Protein AF-A0A6V7ILI4-F1 (afdb_monomer_lite)

Organism: NCBI:txid1563983

Radius of gyration: 23.64 Å; chains: 1; bounding box: 56×25×59 Å

Sequence (52 aa):
EDNQKAGSTANELGLSNVGGVFVVLMGGMGIACVIAVCEFVWKSRKVAFEER

pLDDT: mean 74.67, std 18.4, range [42.03, 96.06]

Secondary structure (DSSP, 8-state):
---SSSSSHHHHHHHHHHHHHHHHHHHHHHHHHHHHHHHHHHHHHHHHHHT-

Structure (mmCIF, N/CA/C/O backbone):
data_AF-A0A6V7ILI4-F1
#
_entry.id   AF-A0A6V7ILI4-F1
#
loop_
_atom_site.group_PDB
_atom_site.id
_atom_site.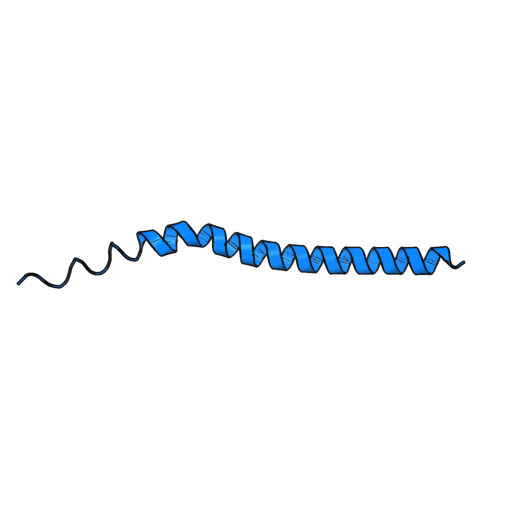type_symbol
_atom_site.label_atom_id
_atom_site.label_alt_id
_atom_site.label_comp_id
_atom_site.label_asym_id
_atom_site.label_entity_id
_atom_site.label_seq_id
_atom_site.pdbx_PDB_ins_code
_atom_site.Cartn_x
_atom_site.Cartn_y
_atom_site.Cartn_z
_atom_site.occupancy
_atom_site.B_iso_or_equiv
_atom_site.auth_seq_id
_atom_site.auth_comp_id
_atom_site.auth_asym_id
_atom_site.auth_atom_id
_atom_site.pdbx_PDB_model_num
ATOM 1 N N . GLU A 1 1 ? -34.510 -20.070 33.916 1.00 42.03 1 GLU A N 1
ATOM 2 C CA . GLU A 1 1 ? -34.177 -20.194 32.485 1.00 42.03 1 GLU A CA 1
ATOM 3 C C . GLU A 1 1 ? -33.148 -19.126 32.146 1.00 42.03 1 GLU A C 1
ATOM 5 O O . GLU A 1 1 ? -33.491 -17.999 31.826 1.00 42.03 1 GLU A O 1
ATOM 10 N N . ASP A 1 2 ? -31.880 -19.470 32.351 1.00 47.03 2 ASP A N 1
ATOM 11 C CA . ASP A 1 2 ? -30.700 -18.658 32.051 1.00 47.03 2 ASP A CA 1
ATOM 12 C C . ASP A 1 2 ? -29.875 -19.465 31.044 1.00 47.03 2 ASP A C 1
ATOM 14 O O . ASP A 1 2 ? -29.296 -20.473 31.443 1.00 47.03 2 ASP A O 1
ATOM 18 N N . ASN A 1 3 ? -29.929 -19.129 29.742 1.00 48.47 3 ASN A N 1
ATOM 19 C CA . ASN A 1 3 ? -28.912 -19.583 28.770 1.00 48.47 3 ASN A CA 1
ATOM 20 C C . ASN A 1 3 ? -28.967 -19.000 27.333 1.00 48.47 3 ASN A C 1
ATOM 22 O O . ASN A 1 3 ? -28.565 -19.690 26.403 1.00 48.47 3 ASN A O 1
ATOM 26 N N . GLN A 1 4 ? -29.467 -17.788 27.052 1.00 54.44 4 GLN A N 1
ATOM 27 C CA . GLN A 1 4 ? -29.458 -17.310 25.641 1.00 54.44 4 GLN A CA 1
ATOM 28 C C . GLN A 1 4 ? -29.00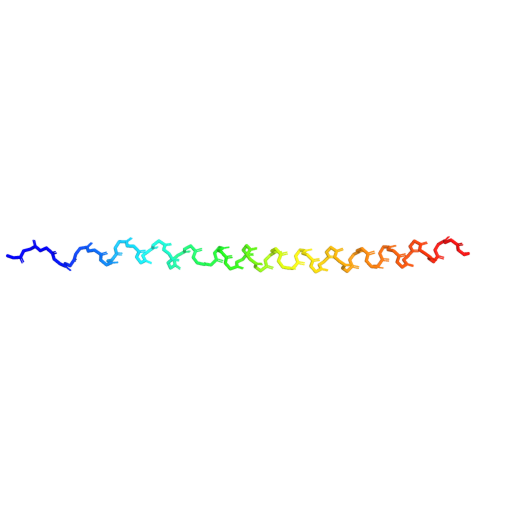2 -15.868 25.392 1.00 54.44 4 GLN A C 1
ATOM 30 O O . GLN A 1 4 ? -29.013 -15.419 24.251 1.00 54.44 4 GLN A O 1
ATOM 35 N N . LYS A 1 5 ? -28.502 -15.136 26.396 1.00 47.97 5 LYS A N 1
ATOM 36 C CA . LYS A 1 5 ? -28.070 -13.736 26.201 1.00 47.97 5 LYS A CA 1
ATOM 37 C C . LYS A 1 5 ? -26.636 -13.438 26.646 1.00 47.97 5 LYS A C 1
ATOM 39 O O . LYS A 1 5 ? -26.347 -12.331 27.075 1.00 47.97 5 LYS A O 1
ATOM 44 N N . ALA A 1 6 ? -25.738 -14.415 26.539 1.00 48.34 6 ALA A N 1
ATOM 45 C CA . ALA A 1 6 ? -24.307 -14.223 26.811 1.00 48.34 6 ALA A CA 1
ATOM 46 C C . ALA A 1 6 ? -23.403 -14.481 25.586 1.00 48.34 6 ALA A C 1
ATOM 48 O O . ALA A 1 6 ? -22.206 -14.225 25.647 1.00 48.34 6 ALA A O 1
ATOM 49 N N . GLY A 1 7 ? -23.963 -14.948 24.462 1.00 46.69 7 GLY A N 1
ATOM 50 C CA . GLY A 1 7 ? -23.190 -15.336 23.274 1.00 46.69 7 GLY A CA 1
ATOM 51 C C . GLY A 1 7 ? -22.951 -14.248 22.217 1.00 46.69 7 GLY A C 1
ATOM 52 O O . GLY A 1 7 ? -22.113 -14.456 21.350 1.00 46.69 7 GLY A O 1
ATOM 53 N N . SER A 1 8 ? -23.652 -13.105 22.257 1.00 52.53 8 SER A N 1
ATOM 54 C CA . SER A 1 8 ? -23.557 -12.092 21.180 1.00 52.53 8 SER A CA 1
ATOM 55 C C . SER A 1 8 ? -22.525 -10.995 21.475 1.00 52.53 8 SER A C 1
ATOM 57 O O . SER A 1 8 ? -21.684 -10.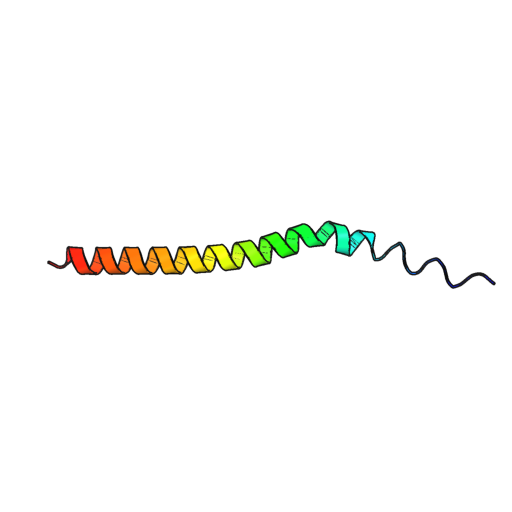680 20.644 1.00 52.53 8 SER A O 1
ATOM 59 N N . THR A 1 9 ? -22.484 -10.462 22.698 1.00 52.41 9 THR A N 1
ATOM 60 C CA . THR A 1 9 ? -21.719 -9.232 22.984 1.00 52.41 9 THR A CA 1
ATOM 61 C C . THR A 1 9 ? -20.192 -9.415 23.010 1.00 52.41 9 THR A C 1
ATOM 63 O O . THR A 1 9 ? -19.471 -8.470 22.710 1.00 52.41 9 THR A O 1
ATOM 66 N N . ALA A 1 10 ? -19.664 -10.606 23.314 1.00 50.72 10 ALA A N 1
ATOM 67 C CA . ALA A 1 10 ? -18.214 -10.818 23.446 1.00 50.72 10 ALA A CA 1
ATOM 68 C C . ALA A 1 10 ? -17.463 -10.938 22.102 1.00 50.72 10 ALA A C 1
ATOM 70 O O . ALA A 1 10 ? -16.277 -10.618 22.038 1.00 50.72 10 ALA A O 1
ATOM 71 N N . ASN A 1 11 ? -18.134 -11.367 21.025 1.00 55.91 11 ASN A N 1
ATOM 72 C CA . ASN A 1 11 ? -17.497 -11.591 19.719 1.00 55.91 11 ASN A CA 1
ATOM 73 C C . ASN A 1 11 ? -17.541 -10.347 18.804 1.00 55.91 11 ASN A C 1
ATOM 75 O O . ASN A 1 11 ? -16.709 -10.185 17.912 1.00 55.91 11 ASN A O 1
ATOM 79 N N . GLU A 1 12 ? -18.482 -9.430 19.045 1.00 54.69 12 GLU A N 1
ATOM 80 C CA . GLU A 1 12 ? -18.669 -8.210 18.242 1.00 54.69 12 GLU A CA 1
ATOM 81 C C . GLU A 1 12 ? -17.607 -7.130 18.544 1.00 54.69 12 GLU A C 1
ATOM 83 O O . GLU A 1 12 ? -17.197 -6.387 17.650 1.00 54.69 12 GLU A O 1
ATOM 88 N N . LEU A 1 13 ? -17.071 -7.093 19.772 1.00 55.53 13 LEU A N 1
ATOM 89 C CA . LEU A 1 13 ? -16.026 -6.142 20.185 1.00 55.53 13 LEU A CA 1
ATOM 90 C C . LEU A 1 13 ? -14.639 -6.443 19.580 1.00 55.53 13 LEU A C 1
ATOM 92 O O . LEU A 1 13 ? -13.810 -5.537 19.496 1.00 55.53 13 LEU A O 1
ATOM 96 N N . GLY A 1 14 ? -14.376 -7.680 19.141 1.00 57.59 14 GLY A N 1
ATOM 97 C CA . GLY A 1 14 ? -13.095 -8.076 18.541 1.00 57.59 14 GLY A CA 1
ATOM 98 C C . GLY A 1 14 ? -13.021 -7.786 17.042 1.00 57.59 14 GLY A C 1
ATOM 99 O O . GLY A 1 14 ? -12.088 -7.130 16.579 1.00 57.59 14 GLY A O 1
ATOM 100 N N . LEU A 1 15 ? -14.035 -8.225 16.286 1.00 61.19 15 LEU A N 1
ATOM 101 C CA . LEU A 1 15 ? -14.069 -8.082 14.827 1.00 61.19 15 LEU A CA 1
ATOM 102 C C . LEU A 1 15 ? -14.286 -6.623 14.390 1.00 61.19 15 LEU A C 1
ATOM 104 O O . LEU A 1 15 ? -13.634 -6.156 13.456 1.00 61.19 15 LEU A O 1
ATOM 108 N N . SER A 1 16 ? -15.154 -5.881 15.091 1.00 66.25 16 SER A N 1
ATOM 109 C CA . SER A 1 16 ? -15.440 -4.481 14.752 1.00 66.25 16 SER A CA 1
ATOM 110 C C . SER A 1 16 ? -14.245 -3.556 15.005 1.00 66.25 16 SER A C 1
ATOM 112 O O . SER A 1 16 ? -14.071 -2.584 14.275 1.00 66.25 16 SER A O 1
ATOM 114 N N . ASN A 1 17 ? -13.407 -3.854 16.007 1.00 68.31 17 ASN A N 1
ATOM 115 C CA . ASN A 1 17 ? -12.227 -3.042 16.324 1.00 68.31 17 ASN A CA 1
ATOM 116 C C . ASN A 1 17 ? -10.993 -3.416 15.483 1.00 68.31 17 ASN A C 1
ATOM 118 O O . ASN A 1 17 ? -10.184 -2.546 15.171 1.00 68.31 17 ASN A O 1
ATOM 122 N N . VAL A 1 18 ? -10.844 -4.680 15.063 1.00 75.50 18 VAL A N 1
ATOM 123 C CA . VAL A 1 18 ? -9.719 -5.122 14.208 1.00 75.50 18 VAL A CA 1
ATOM 124 C C . VAL A 1 18 ? -9.985 -4.933 12.707 1.00 75.50 18 VAL A C 1
ATOM 126 O O . VAL A 1 18 ? -9.050 -4.950 11.903 1.00 75.50 18 VAL A O 1
ATOM 129 N N . GLY A 1 19 ? -11.242 -4.692 12.315 1.00 83.06 19 GLY A N 1
ATOM 130 C CA . GLY A 1 19 ? -11.642 -4.515 10.915 1.00 83.06 19 GLY A CA 1
ATOM 131 C C . GLY A 1 19 ? -10.871 -3.411 10.182 1.00 83.06 19 GLY A C 1
ATOM 132 O O . GLY A 1 19 ? -10.530 -3.574 9.012 1.00 83.06 19 GLY A O 1
ATOM 133 N N . GLY A 1 20 ? -10.504 -2.329 10.879 1.00 84.81 20 GLY A N 1
ATOM 134 C CA . GLY A 1 20 ? -9.717 -1.236 10.296 1.00 84.81 20 GLY A CA 1
ATOM 135 C C . GLY A 1 20 ? -8.307 -1.658 9.865 1.00 84.81 20 GLY A C 1
ATOM 136 O O . GLY A 1 20 ? -7.846 -1.269 8.794 1.00 84.81 20 GLY A O 1
ATOM 137 N N . VAL A 1 21 ? -7.639 -2.512 10.649 1.00 87.44 21 VAL A N 1
ATOM 138 C CA . VAL A 1 21 ? -6.278 -2.986 10.341 1.00 87.44 21 VAL A CA 1
ATOM 139 C C . VAL A 1 21 ? -6.295 -3.908 9.124 1.00 87.44 21 VAL A C 1
ATOM 141 O O . VAL A 1 21 ? -5.427 -3.808 8.262 1.00 87.44 21 VAL A O 1
ATOM 144 N N . PHE A 1 22 ? -7.317 -4.757 8.998 1.00 87.12 22 PHE A N 1
ATOM 145 C CA . PHE A 1 22 ? -7.460 -5.652 7.850 1.00 87.12 22 PHE A CA 1
ATOM 146 C C . PHE A 1 22 ? -7.626 -4.888 6.528 1.00 87.12 22 PHE A C 1
ATOM 148 O O . PHE A 1 22 ? -6.987 -5.228 5.531 1.00 87.12 22 PHE A O 1
ATOM 155 N N . VAL A 1 23 ? -8.421 -3.812 6.531 1.00 87.25 23 VAL A N 1
ATOM 156 C CA . VAL A 1 23 ? -8.604 -2.942 5.357 1.00 87.25 23 VAL A CA 1
ATOM 157 C C . VAL A 1 23 ? -7.303 -2.233 4.984 1.00 87.25 23 VAL A C 1
ATOM 159 O O . VAL A 1 23 ? -6.967 -2.162 3.804 1.00 87.25 23 VAL A O 1
ATOM 162 N N . VAL A 1 24 ? -6.536 -1.758 5.970 1.00 92.31 24 VAL A N 1
ATOM 163 C CA . VAL A 1 24 ? -5.224 -1.139 5.723 1.00 92.31 24 VAL A CA 1
ATOM 164 C C . VAL A 1 24 ? -4.223 -2.152 5.167 1.00 92.31 24 VAL A C 1
ATOM 166 O O . VAL A 1 24 ? -3.471 -1.807 4.263 1.00 92.31 24 VAL A O 1
ATOM 169 N N . LEU A 1 25 ? -4.226 -3.401 5.640 1.00 93.00 25 LEU A N 1
ATOM 170 C CA . LEU A 1 25 ? -3.358 -4.452 5.099 1.00 93.00 25 LEU A CA 1
ATOM 171 C C . LEU A 1 25 ? -3.732 -4.817 3.655 1.00 93.00 25 LEU A C 1
ATOM 173 O O . LEU A 1 25 ? -2.856 -4.834 2.790 1.00 93.00 25 LEU A O 1
ATOM 177 N N . MET A 1 26 ? -5.019 -5.056 3.368 1.00 92.19 26 MET A N 1
ATOM 178 C CA . MET A 1 26 ? -5.478 -5.339 2.001 1.00 92.19 26 MET A CA 1
ATOM 179 C C . MET A 1 26 ? -5.231 -4.158 1.055 1.00 92.19 26 MET A C 1
ATOM 181 O O . MET A 1 26 ? -4.719 -4.348 -0.049 1.00 92.19 26 MET A O 1
ATOM 185 N N . GLY A 1 27 ? -5.545 -2.937 1.491 1.00 96.06 27 GLY A N 1
ATOM 186 C CA . GLY A 1 27 ? -5.314 -1.722 0.711 1.00 96.06 27 GLY A CA 1
ATOM 187 C C . GLY A 1 27 ? -3.827 -1.443 0.498 1.00 96.06 27 GLY A C 1
ATOM 188 O O . GLY A 1 27 ? -3.401 -1.173 -0.623 1.00 96.06 27 GLY A O 1
ATOM 189 N N . GLY A 1 28 ? -3.020 -1.575 1.551 1.00 95.81 28 GLY A N 1
ATOM 190 C CA . GLY A 1 28 ? -1.573 -1.383 1.513 1.00 95.81 28 GLY A CA 1
ATOM 191 C C . GLY A 1 28 ? -0.877 -2.368 0.579 1.00 95.81 28 GLY A C 1
ATOM 192 O O . GLY A 1 28 ? -0.009 -1.960 -0.189 1.00 95.81 28 GLY A O 1
ATOM 193 N N . MET A 1 29 ? -1.303 -3.634 0.565 1.00 94.75 29 MET A N 1
ATOM 194 C CA . MET A 1 29 ? -0.773 -4.630 -0.368 1.00 94.75 29 MET A CA 1
ATOM 195 C C . MET A 1 29 ? -1.107 -4.283 -1.825 1.00 94.75 29 MET A C 1
ATOM 197 O O . MET A 1 29 ? -0.229 -4.341 -2.683 1.00 94.75 29 MET A O 1
ATOM 201 N N . GLY A 1 30 ? -2.340 -3.848 -2.104 1.00 95.62 30 GLY A N 1
ATOM 202 C CA . GLY A 1 30 ? -2.731 -3.399 -3.444 1.00 95.62 30 GLY A CA 1
ATOM 203 C C . GLY A 1 30 ? -1.926 -2.186 -3.919 1.00 95.62 30 GLY A C 1
ATOM 204 O O . GLY A 1 30 ? -1.390 -2.191 -5.028 1.00 95.62 30 GLY A O 1
ATOM 205 N N . ILE A 1 31 ? -1.778 -1.171 -3.063 1.00 95.94 31 ILE A N 1
ATOM 206 C CA . ILE A 1 31 ? -0.993 0.035 -3.363 1.00 95.94 31 ILE A CA 1
ATOM 207 C C . ILE A 1 31 ? 0.483 -0.318 -3.581 1.00 95.94 31 ILE A C 1
ATOM 209 O O . ILE A 1 31 ? 1.089 0.169 -4.533 1.00 95.94 31 ILE A O 1
ATOM 213 N N . ALA A 1 32 ? 1.054 -1.201 -2.758 1.00 96.06 32 ALA A N 1
ATOM 214 C CA . ALA A 1 32 ? 2.430 -1.661 -2.917 1.00 96.06 32 ALA A CA 1
ATOM 215 C C . ALA A 1 32 ? 2.646 -2.367 -4.265 1.00 96.06 32 ALA A C 1
ATOM 217 O O . ALA A 1 32 ? 3.622 -2.074 -4.954 1.00 96.06 32 ALA A O 1
ATOM 218 N N . CYS A 1 33 ? 1.718 -3.233 -4.688 1.00 95.44 33 CYS A N 1
ATOM 219 C CA . CYS A 1 33 ? 1.775 -3.864 -6.007 1.00 95.44 33 CYS A CA 1
ATOM 220 C C . CYS A 1 33 ? 1.714 -2.833 -7.144 1.00 95.44 33 CYS A C 1
ATOM 222 O O . CYS A 1 33 ? 2.494 -2.927 -8.090 1.00 95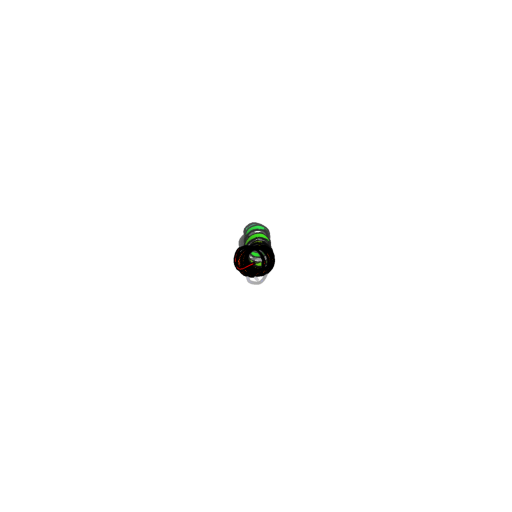.44 33 CYS A O 1
ATOM 224 N N . VAL A 1 34 ? 0.832 -1.832 -7.053 1.00 95.81 34 VAL A N 1
ATOM 225 C CA . VAL A 1 34 ? 0.726 -0.769 -8.069 1.00 95.81 34 VAL A CA 1
ATOM 226 C C . VAL A 1 34 ? 2.016 0.043 -8.153 1.00 95.81 34 VAL A C 1
ATOM 228 O O . VAL A 1 34 ? 2.524 0.264 -9.251 1.00 95.81 34 VAL A O 1
ATOM 231 N N . ILE A 1 35 ? 2.577 0.454 -7.013 1.00 95.25 35 ILE A N 1
ATOM 232 C CA . ILE A 1 35 ? 3.839 1.202 -6.973 1.00 95.25 35 ILE A CA 1
ATOM 233 C C . ILE A 1 35 ? 4.975 0.359 -7.554 1.00 95.25 35 ILE A C 1
ATOM 235 O O . ILE A 1 35 ? 5.719 0.865 -8.386 1.00 95.25 35 ILE A O 1
ATOM 239 N N . ALA A 1 36 ? 5.070 -0.926 -7.200 1.00 94.75 36 ALA A N 1
ATOM 240 C CA . ALA A 1 36 ? 6.091 -1.822 -7.739 1.00 94.75 36 ALA A CA 1
ATOM 241 C C . ALA A 1 36 ? 6.009 -1.945 -9.271 1.00 94.75 36 ALA A C 1
ATOM 243 O O . ALA A 1 36 ? 7.033 -1.889 -9.949 1.00 94.75 36 ALA A O 1
ATOM 244 N N . VAL A 1 37 ? 4.798 -2.054 -9.833 1.00 94.19 37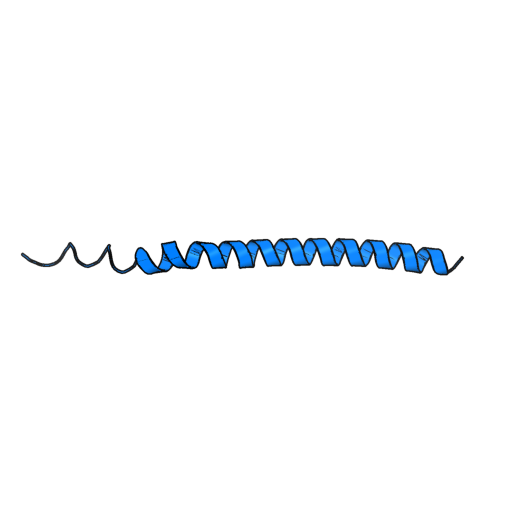 VAL A N 1
ATOM 245 C CA . VAL A 1 37 ? 4.592 -2.088 -11.290 1.00 94.19 37 VAL A CA 1
ATOM 246 C C . VAL A 1 37 ? 4.953 -0.746 -11.931 1.00 94.19 37 VAL A C 1
ATOM 248 O O . VAL A 1 37 ? 5.674 -0.722 -12.928 1.00 94.19 37 VAL A O 1
ATOM 251 N N . CYS A 1 38 ? 4.502 0.375 -11.366 1.00 93.19 38 CYS A N 1
ATOM 252 C CA . CYS A 1 38 ? 4.834 1.711 -11.866 1.00 93.19 38 CYS A CA 1
ATOM 253 C C . CYS A 1 38 ? 6.345 1.971 -11.847 1.00 93.19 38 CYS A C 1
ATOM 255 O O . CYS A 1 38 ? 6.904 2.447 -12.837 1.00 93.19 38 CYS A O 1
ATOM 257 N N . GLU A 1 39 ? 7.014 1.626 -10.747 1.00 92.75 39 GLU A N 1
ATOM 258 C CA . GLU A 1 39 ? 8.457 1.783 -10.596 1.00 92.75 39 GLU A CA 1
ATOM 259 C C . GLU A 1 39 ? 9.209 0.878 -11.571 1.00 92.75 39 GLU A C 1
ATOM 261 O O . GLU A 1 39 ? 10.140 1.339 -12.227 1.00 92.75 39 GLU A O 1
ATOM 266 N N . PHE A 1 40 ? 8.765 -0.368 -11.756 1.00 88.50 40 PHE A N 1
ATOM 267 C CA . PHE A 1 40 ? 9.341 -1.276 -12.744 1.00 88.50 40 PHE A CA 1
ATOM 268 C C . PHE A 1 40 ? 9.219 -0.715 -14.163 1.00 88.50 40 PHE A C 1
ATOM 270 O O . PHE A 1 40 ? 10.208 -0.651 -14.883 1.00 88.50 40 PHE A O 1
ATOM 277 N N . VAL A 1 41 ? 8.042 -0.222 -14.556 1.00 90.12 41 VAL A N 1
ATOM 278 C CA . VAL A 1 41 ? 7.820 0.345 -15.896 1.00 90.12 41 VAL A CA 1
ATOM 279 C C . VAL A 1 41 ? 8.642 1.618 -16.112 1.00 90.12 41 VAL A C 1
ATOM 281 O O . VAL A 1 41 ? 9.222 1.800 -17.183 1.00 90.12 41 VAL A O 1
ATOM 284 N N . TRP A 1 42 ? 8.738 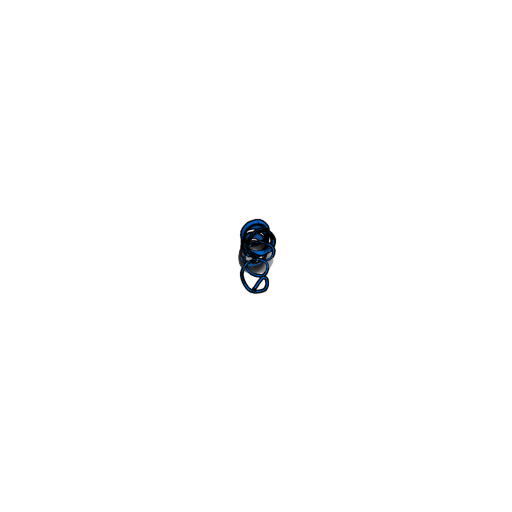2.504 -15.118 1.00 87.62 42 TRP A N 1
ATOM 285 C CA . TRP A 1 42 ? 9.597 3.689 -15.206 1.00 87.62 42 TRP A CA 1
ATOM 286 C C . TRP A 1 42 ? 11.082 3.339 -15.233 1.00 87.62 42 TRP A C 1
ATOM 288 O O . TRP A 1 42 ? 11.816 3.910 -16.039 1.00 87.62 42 TRP A O 1
ATOM 298 N N . LYS A 1 43 ? 11.525 2.377 -14.419 1.00 83.62 43 LYS A N 1
ATOM 299 C CA . LYS A 1 43 ? 12.902 1.876 -14.407 1.00 83.62 43 LYS A CA 1
ATOM 300 C C . LYS A 1 43 ? 13.246 1.229 -15.747 1.00 83.62 43 LYS A C 1
ATOM 302 O O . LYS A 1 43 ? 14.249 1.607 -16.333 1.00 83.62 43 LYS A O 1
ATOM 307 N N . SER A 1 44 ? 12.395 0.351 -16.280 1.00 81.00 44 SER A N 1
ATOM 308 C CA . SER A 1 44 ? 12.571 -0.271 -17.598 1.00 81.00 44 SER A CA 1
ATOM 309 C C . SER A 1 44 ? 12.587 0.756 -18.728 1.00 81.00 44 SER A C 1
ATOM 311 O O . SER A 1 44 ? 13.434 0.663 -19.608 1.00 81.00 44 SER A O 1
ATOM 313 N N . ARG A 1 45 ? 11.709 1.771 -18.701 1.00 77.12 45 ARG A N 1
ATOM 314 C CA . ARG A 1 45 ? 11.724 2.859 -19.698 1.00 77.12 45 ARG A CA 1
ATOM 315 C C . ARG A 1 45 ? 12.980 3.719 -19.610 1.00 77.12 45 ARG A C 1
ATOM 317 O O . ARG A 1 45 ? 13.480 4.131 -20.648 1.00 77.12 45 ARG A O 1
ATOM 324 N N . LYS A 1 46 ? 13.469 4.008 -18.400 1.00 77.00 46 LYS A N 1
ATOM 325 C CA . LYS A 1 46 ? 14.704 4.776 -18.202 1.00 77.00 46 LYS A CA 1
ATOM 326 C C . LYS A 1 46 ? 15.925 3.976 -18.656 1.00 77.00 46 LYS A C 1
ATOM 328 O O . LYS A 1 46 ? 16.735 4.511 -19.398 1.00 77.00 46 LYS A O 1
ATOM 333 N N . VAL A 1 47 ? 16.009 2.700 -18.271 1.00 74.38 47 VAL A N 1
ATOM 334 C CA . VAL A 1 47 ? 17.075 1.779 -18.696 1.00 74.38 47 VAL A CA 1
ATOM 335 C C . VAL A 1 47 ? 17.110 1.682 -20.220 1.00 74.38 47 VAL A C 1
ATOM 337 O O . VAL A 1 47 ? 18.133 2.005 -20.798 1.00 74.38 47 VAL A O 1
ATOM 340 N N . ALA A 1 48 ? 15.975 1.422 -20.878 1.00 68.75 48 ALA A N 1
ATOM 341 C CA . ALA A 1 48 ? 15.899 1.322 -22.340 1.00 68.75 48 ALA A CA 1
ATOM 342 C C . ALA A 1 48 ? 16.230 2.626 -23.102 1.00 68.75 48 ALA A C 1
ATOM 344 O O . ALA A 1 48 ? 16.382 2.605 -24.324 1.00 68.75 48 ALA A O 1
ATOM 345 N N . PHE A 1 49 ? 16.276 3.773 -22.418 1.00 61.50 49 PHE A N 1
ATOM 346 C CA . PHE A 1 49 ? 16.627 5.060 -23.022 1.00 61.50 49 PHE A CA 1
ATOM 347 C C . PHE A 1 49 ? 18.102 5.425 -22.810 1.00 61.50 49 PHE A C 1
ATOM 349 O O . PHE A 1 49 ? 18.657 6.147 -23.628 1.00 61.50 49 PHE A O 1
ATOM 356 N N . GLU A 1 50 ? 18.735 4.915 -21.751 1.00 61.22 50 GLU A N 1
ATOM 357 C CA . GLU A 1 50 ? 20.154 5.146 -21.433 1.00 61.22 50 GLU A CA 1
ATOM 358 C C . GLU A 1 50 ? 21.103 4.333 -22.342 1.00 61.22 50 GLU A C 1
ATOM 360 O O . GLU A 1 50 ? 22.303 4.577 -22.377 1.00 61.22 50 GLU A O 1
ATOM 365 N N . GLU A 1 51 ? 20.565 3.387 -23.118 1.00 56.38 51 GLU A N 1
ATOM 366 C CA . GLU A 1 51 ? 21.301 2.561 -24.093 1.00 56.38 51 GLU A CA 1
ATOM 367 C C . GLU A 1 51 ? 21.357 3.175 -25.511 1.00 56.38 51 GLU A C 1
ATOM 369 O O . GLU A 1 51 ? 21.722 2.484 -26.464 1.00 56.38 51 GLU A O 1
ATOM 374 N N . ARG A 1 52 ? 20.997 4.456 -25.678 1.00 46.97 52 ARG A N 1
ATOM 375 C CA . ARG A 1 52 ? 21.078 5.176 -26.963 1.00 46.97 52 ARG A CA 1
ATOM 376 C C . ARG A 1 52 ? 22.084 6.313 -26.957 1.00 46.97 52 ARG A C 1
ATOM 378 O O . ARG A 1 52 ? 22.099 7.080 -25.972 1.00 46.97 52 ARG A O 1
#

Foldseek 3Di:
DDDDPPPPPPVCVPCVVCVVVVCCVVVVVVVVVVVVVVVVVVVVVVVVVVVD